Protein AF-R7UNN0-F1 (afdb_monomer_lite)

InterPro domains:
  IPR010285 DNA helicase Pif1-like, DEAD-box helicase domain [PF05970] (5-69)
  IPR027417 P-loop containing nucleoside triphosphate hydrolase [G3DSA:3.40.50.300] (2-69)
  IPR027417 P-loop containing nucleoside triphosphate hydrolase [SSF52540] (5-67)

Organism: Capitella teleta (NCBI:txid283909)

Structure (mmCIF, N/CA/C/O backbone):
data_AF-R7UNN0-F1
#
_entry.id   AF-R7UNN0-F1
#
loop_
_atom_site.group_PDB
_atom_site.id
_atom_site.type_symbol
_atom_site.label_atom_id
_atom_site.label_alt_id
_atom_site.label_comp_id
_atom_site.label_asym_id
_atom_site.label_entity_id
_atom_site.label_seq_id
_at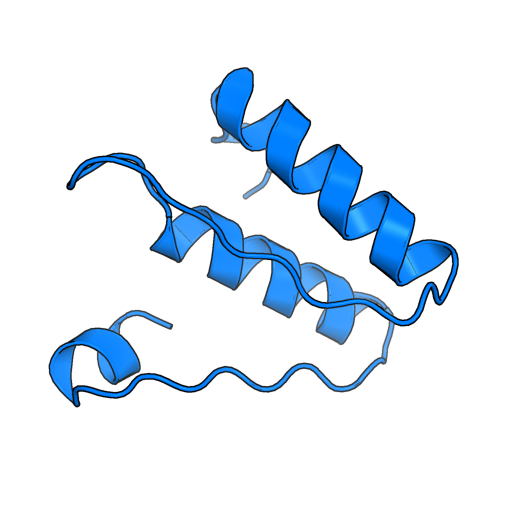om_site.pdbx_PDB_ins_code
_atom_site.Cartn_x
_atom_site.Cartn_y
_atom_site.Cartn_z
_atom_site.occupancy
_atom_site.B_iso_or_equiv
_atom_site.auth_seq_id
_atom_site.auth_comp_id
_atom_site.auth_asym_id
_atom_site.auth_atom_id
_atom_site.pdbx_PDB_model_num
ATOM 1 N N . ASN A 1 1 ? 10.775 -4.884 6.471 1.00 68.56 1 ASN A N 1
ATOM 2 C CA . ASN A 1 1 ? 11.097 -4.220 5.186 1.00 68.56 1 ASN A CA 1
ATOM 3 C C . ASN A 1 1 ? 11.290 -2.711 5.289 1.00 68.56 1 ASN A C 1
ATOM 5 O O . ASN A 1 1 ? 12.078 -2.186 4.516 1.00 68.56 1 ASN A O 1
ATOM 9 N N . GLU A 1 2 ? 10.699 -2.028 6.274 1.00 72.69 2 GLU A N 1
ATOM 10 C CA . GLU A 1 2 ? 10.811 -0.565 6.462 1.00 72.69 2 GLU A CA 1
ATOM 11 C C . GLU A 1 2 ? 12.254 -0.019 6.519 1.00 72.69 2 GLU A C 1
ATOM 13 O O . GLU A 1 2 ? 12.533 1.072 6.034 1.00 72.69 2 GLU A O 1
ATOM 18 N N . ARG A 1 3 ? 13.220 -0.804 7.022 1.00 77.19 3 ARG A N 1
ATOM 19 C CA . ARG A 1 3 ? 14.644 -0.410 7.076 1.00 77.19 3 ARG A CA 1
ATOM 20 C C . ARG A 1 3 ? 15.302 -0.194 5.702 1.00 77.19 3 ARG A C 1
ATOM 22 O O . ARG A 1 3 ? 16.380 0.383 5.655 1.00 77.19 3 ARG A O 1
ATOM 29 N N . LYS A 1 4 ? 14.691 -0.667 4.607 1.00 88.19 4 LYS A N 1
ATOM 30 C CA . LYS A 1 4 ? 15.208 -0.505 3.233 1.00 88.19 4 LYS A CA 1
ATOM 31 C C . LYS A 1 4 ? 14.788 0.816 2.575 1.00 88.19 4 LYS A C 1
ATOM 33 O O . LYS A 1 4 ? 15.230 1.099 1.468 1.00 88.19 4 LYS A O 1
ATOM 38 N N . MET A 1 5 ? 13.923 1.598 3.221 1.00 93.06 5 MET A N 1
ATOM 39 C CA . MET A 1 5 ? 13.416 2.851 2.667 1.00 93.06 5 MET A CA 1
ATOM 40 C C . MET A 1 5 ? 14.478 3.947 2.699 1.00 93.06 5 MET A C 1
ATOM 42 O O . MET A 1 5 ? 15.173 4.120 3.703 1.00 93.06 5 MET A O 1
ATOM 46 N N . VAL A 1 6 ? 14.542 4.737 1.630 1.00 94.12 6 VAL A N 1
ATOM 47 C CA . VAL A 1 6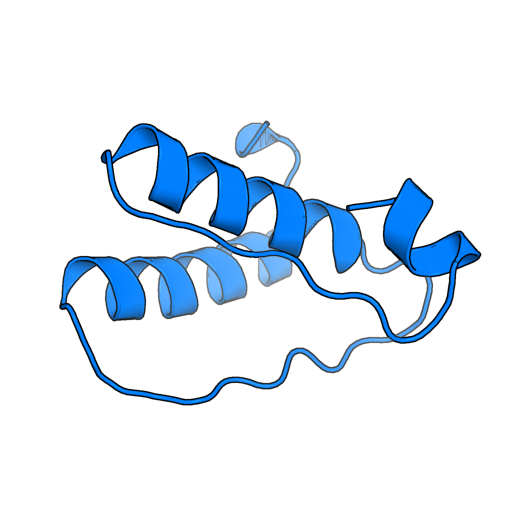 ? 15.286 6.006 1.633 1.00 94.12 6 VAL A CA 1
ATOM 48 C C . VAL A 1 6 ? 14.492 7.091 2.364 1.00 94.12 6 VAL A C 1
ATOM 50 O O . VAL A 1 6 ? 13.286 6.956 2.576 1.00 94.12 6 VAL A O 1
ATOM 53 N N . GLU A 1 7 ? 15.152 8.185 2.741 1.00 93.62 7 GLU A N 1
ATOM 54 C CA . GLU A 1 7 ? 14.544 9.243 3.562 1.00 93.62 7 GLU A CA 1
ATOM 55 C C . GLU A 1 7 ? 13.265 9.841 2.959 1.00 93.62 7 GLU A C 1
ATOM 57 O O . GLU A 1 7 ? 12.297 10.085 3.676 1.00 93.62 7 GLU A O 1
ATOM 62 N N . GLU A 1 8 ? 13.203 10.019 1.640 1.00 91.88 8 GLU A N 1
ATOM 63 C CA . GLU A 1 8 ? 11.991 10.518 0.979 1.00 91.88 8 GLU A CA 1
ATOM 64 C C . GLU A 1 8 ? 10.819 9.538 1.091 1.00 91.88 8 GLU A C 1
ATOM 66 O O . GLU A 1 8 ? 9.704 9.934 1.431 1.00 91.88 8 GLU A O 1
ATOM 71 N N . GLN A 1 9 ? 11.076 8.243 0.897 1.00 94.44 9 GLN A N 1
ATOM 72 C CA . GLN A 1 9 ? 10.056 7.210 1.053 1.00 94.44 9 GLN A CA 1
ATOM 73 C C . GLN A 1 9 ? 9.569 7.140 2.506 1.00 94.44 9 GLN A C 1
ATOM 75 O O . GLN A 1 9 ? 8.369 7.008 2.736 1.00 94.44 9 GLN A O 1
ATOM 80 N N . LYS A 1 10 ? 10.471 7.273 3.492 1.00 95.00 10 LYS A N 1
ATOM 81 C CA . LYS A 1 10 ? 10.106 7.314 4.921 1.00 95.00 10 LYS A CA 1
ATOM 82 C C . LYS A 1 10 ? 9.153 8.464 5.227 1.00 95.00 10 LYS A C 1
ATOM 84 O O . LYS A 1 10 ? 8.167 8.254 5.928 1.00 95.00 1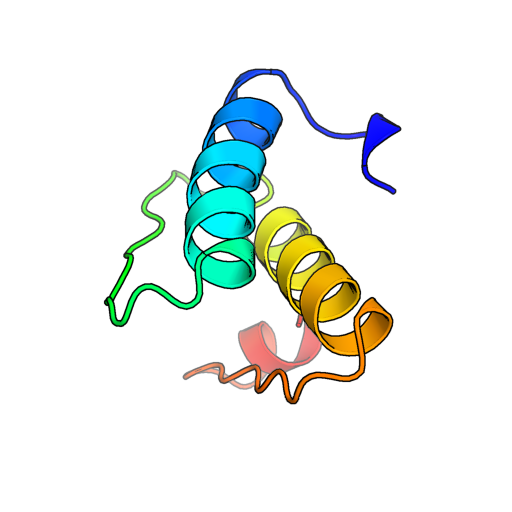0 LYS A O 1
ATOM 89 N N . LYS A 1 11 ? 9.407 9.655 4.672 1.00 94.00 11 LYS A N 1
ATOM 90 C CA . LYS A 1 11 ? 8.520 10.819 4.833 1.00 94.00 11 LYS A CA 1
ATOM 91 C C . LYS A 1 11 ? 7.126 10.536 4.278 1.00 94.00 11 LYS A C 1
ATOM 93 O O . LYS A 1 11 ? 6.144 10.735 4.988 1.00 94.00 11 LYS A O 1
ATOM 98 N N . VAL A 1 12 ? 7.035 10.022 3.050 1.00 94.19 12 VAL A N 1
ATOM 99 C CA . VAL A 1 12 ? 5.748 9.683 2.415 1.00 94.19 12 VAL A CA 1
ATOM 100 C C . VAL A 1 12 ? 4.997 8.621 3.220 1.00 94.19 12 VAL A C 1
ATOM 102 O O . VAL A 1 12 ? 3.820 8.796 3.531 1.00 94.19 12 VAL A O 1
ATOM 105 N N . TYR A 1 13 ? 5.682 7.548 3.613 1.00 94.62 13 TYR A N 1
ATOM 106 C CA . TYR A 1 13 ? 5.093 6.482 4.420 1.00 94.62 13 TYR A CA 1
ATOM 107 C C . TYR A 1 13 ? 4.577 6.991 5.762 1.00 94.62 13 TYR A C 1
ATOM 109 O O . TYR A 1 13 ? 3.473 6.626 6.153 1.00 94.62 13 TYR A O 1
ATOM 117 N N . ALA A 1 14 ? 5.329 7.857 6.446 1.00 94.50 14 ALA A N 1
ATOM 118 C CA . ALA A 1 14 ? 4.912 8.435 7.718 1.00 94.50 14 ALA A CA 1
ATOM 119 C C . ALA A 1 14 ? 3.657 9.306 7.565 1.00 94.50 14 ALA A C 1
ATOM 121 O O . ALA A 1 14 ? 2.739 9.193 8.374 1.00 94.50 14 ALA A O 1
ATOM 122 N N . ILE A 1 15 ? 3.584 10.129 6.512 1.00 94.19 15 ILE A N 1
ATOM 123 C CA . ILE A 1 15 ? 2.415 10.977 6.229 1.00 94.19 15 ILE A CA 1
ATOM 124 C C . ILE A 1 15 ? 1.164 10.115 6.016 1.00 94.19 15 ILE A C 1
ATOM 126 O O . ILE A 1 15 ? 0.131 10.356 6.644 1.00 94.19 15 ILE A O 1
ATOM 130 N N . ILE A 1 16 ? 1.256 9.091 5.162 1.00 94.06 16 ILE A N 1
ATOM 131 C CA . ILE A 1 16 ? 0.107 8.239 4.832 1.00 94.06 16 ILE A CA 1
ATOM 132 C C . ILE A 1 16 ? -0.267 7.347 6.022 1.00 94.06 16 ILE A C 1
ATOM 134 O O . ILE A 1 16 ? -1.442 7.267 6.372 1.00 94.06 16 ILE A O 1
ATOM 138 N N . SER A 1 17 ? 0.714 6.739 6.696 1.00 93.50 17 SER A N 1
ATOM 139 C CA . SER A 1 17 ? 0.479 5.905 7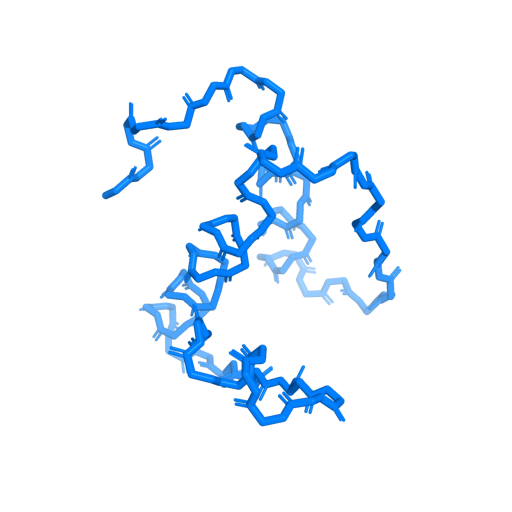.883 1.00 93.50 17 SER A CA 1
ATOM 140 C C . SER A 1 17 ? -0.202 6.694 8.995 1.00 93.50 17 SER A C 1
ATOM 142 O O . SER A 1 17 ? -1.184 6.226 9.560 1.00 93.50 17 SER A O 1
ATOM 144 N N . ASN A 1 18 ? 0.238 7.930 9.252 1.00 94.12 18 ASN A N 1
ATOM 145 C CA . ASN A 1 18 ? -0.413 8.803 10.224 1.00 94.12 18 ASN A CA 1
ATOM 146 C C . ASN A 1 18 ? -1.866 9.111 9.819 1.00 94.12 18 ASN A C 1
ATOM 148 O O . ASN A 1 18 ? -2.755 9.105 10.667 1.00 94.12 18 ASN A O 1
ATOM 152 N N . SER A 1 19 ? -2.134 9.342 8.530 1.00 93.19 19 SER A N 1
ATOM 153 C CA . SER A 1 19 ? -3.501 9.544 8.037 1.00 93.19 19 SER A CA 1
ATOM 154 C C . SER A 1 19 ? -4.394 8.321 8.283 1.00 93.19 19 SER A C 1
ATOM 156 O O . SER A 1 19 ? -5.537 8.483 8.714 1.00 93.19 19 SER A O 1
ATOM 158 N N . ILE A 1 20 ? -3.865 7.115 8.049 1.00 91.12 20 ILE A N 1
ATOM 159 C CA . ILE A 1 20 ? -4.554 5.836 8.280 1.00 91.12 20 ILE A CA 1
ATOM 160 C C . ILE A 1 20 ? -4.837 5.639 9.774 1.00 91.12 20 ILE A C 1
ATOM 162 O O . ILE A 1 20 ? -5.979 5.393 10.154 1.00 91.12 20 ILE A O 1
ATOM 166 N N . GLU A 1 21 ? -3.825 5.796 10.630 1.00 91.50 21 GLU A N 1
ATOM 167 C CA . GLU A 1 21 ? -3.942 5.592 12.083 1.00 91.50 21 GLU A CA 1
ATOM 168 C C . GLU A 1 21 ? -4.941 6.565 12.723 1.00 91.50 21 GLU A C 1
ATOM 170 O O . GLU A 1 21 ? -5.701 6.190 13.614 1.00 91.50 21 GLU A O 1
ATOM 175 N N . ASN A 1 22 ? -5.009 7.797 12.213 1.00 92.81 22 ASN A N 1
ATOM 176 C CA . ASN A 1 22 ? -5.982 8.798 12.650 1.00 92.81 22 ASN A CA 1
ATOM 177 C C . ASN A 1 22 ? -7.346 8.680 11.946 1.00 92.81 22 ASN A C 1
ATOM 179 O O . ASN A 1 22 ? -8.179 9.575 12.096 1.00 92.81 22 ASN A O 1
ATOM 183 N N . LYS A 1 23 ? -7.578 7.612 11.166 1.00 89.38 23 LYS A N 1
ATOM 184 C CA . LYS A 1 23 ? -8.825 7.338 10.428 1.00 89.38 23 LYS A CA 1
ATOM 185 C C . LYS A 1 23 ? -9.319 8.535 9.612 1.00 89.38 23 LYS A C 1
ATOM 187 O O . LYS A 1 23 ? -10.522 8.772 9.488 1.00 89.38 23 LYS A O 1
ATOM 192 N N . LYS A 1 24 ? -8.390 9.316 9.058 1.00 92.12 24 LYS A N 1
ATOM 193 C CA . LYS A 1 24 ? -8.737 10.456 8.213 1.00 92.12 24 LYS A CA 1
ATOM 194 C C . LYS A 1 24 ? -9.256 9.931 6.881 1.00 92.12 24 LYS A C 1
ATOM 196 O O . LYS A 1 24 ? -8.557 9.200 6.183 1.00 92.12 24 LYS A O 1
ATOM 201 N N . VAL A 1 25 ? -10.472 10.330 6.521 1.00 83.12 25 VAL A N 1
ATOM 202 C CA . VAL A 1 25 ? -11.014 10.088 5.182 1.00 83.12 25 VAL A CA 1
ATOM 203 C C . VAL A 1 25 ? -10.264 10.983 4.202 1.00 83.12 25 VAL A C 1
ATOM 205 O O . VAL A 1 25 ? -10.191 12.196 4.398 1.00 83.12 25 VAL A O 1
ATOM 208 N N . GLY A 1 26 ? -9.695 10.399 3.152 1.00 86.88 26 GLY A N 1
ATOM 209 C CA . GLY A 1 26 ? -8.935 11.157 2.170 1.00 86.88 26 GLY A CA 1
ATOM 210 C C . GLY A 1 26 ? -8.550 10.333 0.952 1.00 86.88 26 GLY A C 1
ATOM 211 O O . GLY A 1 26 ? -8.619 9.106 0.956 1.00 86.88 26 GLY A O 1
ATOM 212 N N . LEU A 1 27 ? -8.133 11.043 -0.090 1.00 90.38 27 LEU A N 1
ATOM 213 C CA . LEU A 1 27 ? -7.552 10.484 -1.302 1.00 90.38 27 LEU A CA 1
ATOM 214 C C . L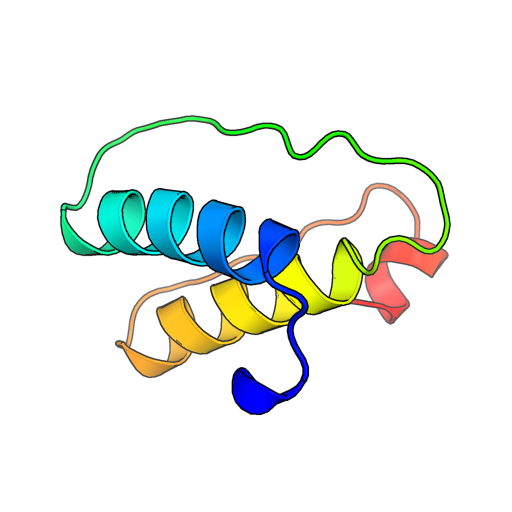EU A 1 27 ? -6.132 11.031 -1.434 1.00 90.38 27 LEU A C 1
ATOM 216 O O . LEU A 1 27 ? -5.898 12.221 -1.230 1.00 90.38 27 LEU A O 1
ATOM 220 N N . SER A 1 28 ? -5.177 10.164 -1.751 1.00 88.06 28 SER A N 1
ATOM 221 C CA . SER A 1 28 ? -3.780 10.545 -1.954 1.00 88.06 28 SER A CA 1
ATOM 222 C C . SER A 1 28 ? -3.288 10.008 -3.288 1.00 88.06 28 SER A C 1
ATOM 224 O O . SER A 1 28 ? -3.591 8.875 -3.654 1.00 88.06 28 SER A O 1
ATOM 226 N N . PHE A 1 29 ? -2.504 10.819 -3.992 1.00 90.62 29 PHE A N 1
ATOM 227 C CA . PHE A 1 29 ? -1.839 10.437 -5.231 1.00 90.62 29 PHE A CA 1
ATOM 228 C C . PHE A 1 29 ? -0.333 10.394 -4.989 1.00 90.62 29 PHE A C 1
ATOM 230 O O . PHE A 1 29 ? 0.242 11.360 -4.489 1.00 90.62 29 PHE A O 1
ATOM 237 N N . LEU A 1 30 ? 0.298 9.271 -5.332 1.00 90.94 30 LEU A N 1
ATOM 238 C CA . LEU A 1 30 ? 1.749 9.119 -5.285 1.00 90.94 30 LEU A CA 1
ATOM 239 C C . LEU A 1 30 ? 2.310 9.262 -6.699 1.00 90.94 30 LEU A C 1
ATOM 241 O O . LEU A 1 30 ? 2.324 8.296 -7.463 1.00 90.94 30 LEU A O 1
ATOM 245 N N . ASP A 1 31 ? 2.779 10.462 -7.026 1.00 91.62 31 ASP A N 1
ATOM 246 C CA . ASP A 1 31 ? 3.511 10.712 -8.263 1.00 91.62 31 ASP A CA 1
ATOM 247 C C . ASP A 1 31 ? 5.019 10.630 -8.016 1.00 91.62 31 ASP A C 1
ATOM 249 O O . ASP A 1 31 ? 5.547 11.206 -7.065 1.00 91.62 31 ASP A O 1
ATOM 253 N N . ALA A 1 32 ? 5.709 9.865 -8.856 1.00 91.38 32 ALA A N 1
ATOM 254 C CA . ALA A 1 32 ? 7.161 9.773 -8.833 1.00 91.38 32 ALA A CA 1
ATOM 255 C C . ALA A 1 32 ? 7.675 9.231 -10.175 1.00 91.38 32 ALA A C 1
ATOM 257 O O . ALA A 1 32 ? 6.966 8.470 -10.843 1.00 91.38 32 ALA A O 1
ATOM 258 N N . PRO A 1 33 ? 8.937 9.489 -10.544 1.00 92.38 33 PRO A N 1
ATOM 259 C CA . PRO A 1 33 ? 9.575 8.861 -11.701 1.00 92.38 33 PRO A CA 1
ATOM 260 C C . PRO A 1 33 ? 9.589 7.323 -11.647 1.00 92.38 33 PRO A C 1
ATOM 262 O O . PRO A 1 33 ? 9.412 6.705 -10.590 1.00 92.38 33 PRO A O 1
ATOM 265 N N . GLY A 1 34 ? 9.811 6.670 -12.790 1.00 91.94 34 GLY A N 1
ATOM 266 C CA . GLY A 1 34 ? 10.077 5.227 -12.842 1.00 91.94 34 GLY A CA 1
ATOM 267 C C . GLY A 1 34 ? 11.289 4.838 -11.981 1.00 91.94 34 GLY A C 1
ATOM 268 O O . GLY A 1 34 ? 12.211 5.628 -11.816 1.00 91.94 34 GLY A O 1
ATOM 269 N N . GLY A 1 35 ? 11.279 3.639 -11.390 1.00 89.50 35 GLY A N 1
ATOM 270 C CA . GLY A 1 35 ? 12.408 3.137 -10.585 1.00 89.50 35 GLY A CA 1
ATOM 271 C C . GLY A 1 35 ? 12.515 3.678 -9.150 1.00 89.50 35 GLY A C 1
ATOM 272 O O . GLY A 1 35 ? 13.377 3.242 -8.400 1.00 89.50 35 GLY A O 1
ATOM 273 N N . THR A 1 36 ? 11.610 4.559 -8.716 1.00 90.94 36 THR A N 1
ATOM 274 C CA . THR A 1 36 ? 11.631 5.185 -7.371 1.00 90.94 36 THR A CA 1
ATOM 275 C C . THR A 1 36 ? 11.023 4.335 -6.249 1.00 90.94 36 THR A C 1
ATOM 277 O O . THR A 1 36 ? 10.851 4.802 -5.124 1.00 90.94 36 THR A O 1
ATOM 280 N N . GLY A 1 37 ? 10.668 3.078 -6.528 1.00 90.94 37 GLY A N 1
ATOM 281 C CA . GLY A 1 37 ? 10.134 2.163 -5.515 1.00 90.94 37 GLY A CA 1
ATOM 282 C C . GLY A 1 37 ? 8.694 2.452 -5.073 1.00 90.94 37 GLY A C 1
ATOM 283 O O . GLY A 1 37 ? 8.318 2.066 -3.972 1.00 90.94 37 GLY A O 1
ATOM 284 N N . LYS A 1 38 ? 7.864 3.090 -5.912 1.00 91.19 38 LYS A N 1
ATOM 285 C CA . LYS A 1 38 ? 6.430 3.308 -5.620 1.00 91.19 38 LYS A CA 1
ATOM 286 C C . LYS A 1 38 ? 5.701 2.022 -5.219 1.00 91.19 38 LYS A C 1
ATOM 288 O O . LYS A 1 38 ? 4.991 2.009 -4.224 1.00 91.19 38 LYS A O 1
ATOM 293 N N . THR A 1 39 ? 5.925 0.934 -5.955 1.00 92.19 39 THR A N 1
ATOM 294 C CA . THR A 1 39 ? 5.349 -0.383 -5.646 1.00 92.19 39 THR A CA 1
ATOM 295 C C . THR A 1 39 ? 5.758 -0.870 -4.259 1.00 92.19 39 THR A C 1
ATOM 297 O O . THR A 1 39 ? 4.915 -1.298 -3.485 1.00 92.19 39 THR A O 1
ATOM 300 N N . PHE A 1 40 ? 7.039 -0.732 -3.915 1.00 92.50 40 PHE A N 1
ATOM 301 C CA . PHE A 1 40 ? 7.555 -1.113 -2.602 1.00 92.50 40 PHE A CA 1
ATOM 302 C C . PHE A 1 40 ? 6.900 -0.309 -1.467 1.00 92.50 40 PHE A C 1
ATOM 304 O O . PHE A 1 40 ? 6.563 -0.868 -0.427 1.00 92.50 40 PHE A O 1
ATOM 311 N N . LEU A 1 41 ? 6.675 0.992 -1.678 1.00 93.44 41 LEU A N 1
ATOM 312 C CA . LEU A 1 41 ? 5.940 1.840 -0.739 1.00 93.44 41 LEU A CA 1
ATOM 313 C C . LEU A 1 41 ? 4.483 1.394 -0.558 1.00 93.44 41 LEU A C 1
ATOM 315 O O . LEU A 1 41 ? 4.001 1.339 0.572 1.00 93.44 41 LEU A O 1
ATOM 319 N N . LEU A 1 42 ? 3.791 1.080 -1.656 1.00 93.31 42 LEU A N 1
ATOM 320 C CA . LEU A 1 42 ? 2.403 0.618 -1.623 1.00 93.31 42 LEU A CA 1
ATOM 321 C C . LEU A 1 42 ? 2.278 -0.728 -0.899 1.00 93.31 42 LEU A C 1
ATOM 323 O O . LEU A 1 42 ? 1.422 -0.858 -0.030 1.00 93.31 42 LEU A O 1
ATOM 327 N N . ASP A 1 43 ? 3.163 -1.686 -1.182 1.00 94.00 43 ASP A N 1
ATOM 328 C CA . ASP A 1 43 ? 3.19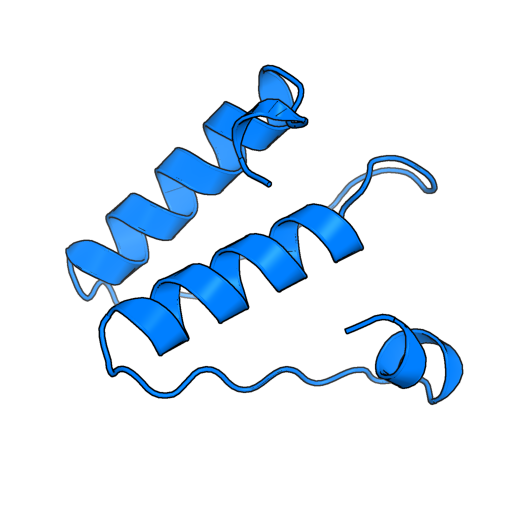5 -2.994 -0.511 1.00 94.00 43 ASP A CA 1
ATOM 329 C C . ASP A 1 43 ? 3.413 -2.862 1.008 1.00 94.00 43 ASP A C 1
ATOM 331 O O . ASP A 1 43 ? 2.718 -3.481 1.818 1.00 94.00 43 ASP A O 1
ATOM 335 N N . LEU A 1 44 ? 4.316 -1.968 1.424 1.00 94.69 44 LEU A N 1
ATOM 336 C CA . LEU A 1 44 ? 4.538 -1.650 2.836 1.00 94.69 44 LEU A CA 1
ATOM 337 C C . LEU A 1 44 ? 3.292 -1.068 3.514 1.00 94.69 44 LEU A C 1
ATOM 339 O O . LEU A 1 44 ? 2.942 -1.496 4.613 1.00 94.69 44 LEU A O 1
ATOM 343 N N . LEU A 1 45 ? 2.611 -0.118 2.869 1.00 94.25 45 LEU A N 1
ATOM 344 C CA . LEU A 1 45 ? 1.382 0.480 3.399 1.00 94.25 45 LEU A CA 1
ATOM 345 C C . LEU A 1 45 ? 0.257 -0.554 3.506 1.00 94.25 45 LEU A C 1
ATOM 347 O O . LEU A 1 45 ? -0.396 -0.645 4.544 1.00 94.25 45 LEU A O 1
ATOM 351 N N . LEU A 1 46 ? 0.062 -1.373 2.470 1.00 94.69 46 LEU A N 1
ATOM 352 C CA . LEU A 1 46 ? -0.914 -2.465 2.475 1.00 94.69 46 LEU A CA 1
ATOM 353 C C . LEU A 1 46 ? -0.621 -3.457 3.604 1.00 94.69 46 LEU A C 1
ATOM 355 O O . LEU A 1 46 ? -1.524 -3.834 4.351 1.00 94.69 46 LEU A O 1
ATOM 359 N N . SER A 1 47 ? 0.647 -3.840 3.760 1.00 94.25 47 SER A N 1
ATOM 360 C CA . SER A 1 47 ? 1.107 -4.722 4.831 1.00 94.25 47 SER A CA 1
ATOM 361 C C . SER A 1 47 ? 0.845 -4.124 6.212 1.00 94.25 47 SER A C 1
ATOM 363 O O . SER A 1 47 ? 0.371 -4.832 7.094 1.00 94.25 47 SER A O 1
ATOM 365 N N . LYS A 1 48 ? 1.092 -2.823 6.404 1.00 93.06 48 LYS A N 1
ATOM 366 C CA . LYS A 1 48 ? 0.836 -2.113 7.665 1.00 93.06 48 LYS A CA 1
ATOM 367 C C . LYS A 1 48 ? -0.652 -2.081 8.019 1.00 93.06 48 LYS A C 1
ATOM 369 O O . LYS A 1 48 ? -1.001 -2.373 9.160 1.00 93.06 48 LYS A O 1
ATOM 374 N N . VAL A 1 49 ? -1.523 -1.781 7.054 1.00 94.38 49 VAL A N 1
ATOM 375 C CA . VAL A 1 49 ? -2.986 -1.796 7.249 1.00 94.38 49 VAL A CA 1
ATOM 376 C C . VAL A 1 49 ? -3.456 -3.201 7.637 1.00 94.38 49 VAL A C 1
ATOM 378 O O . VAL A 1 49 ? -4.125 -3.367 8.653 1.00 94.38 49 VAL A O 1
ATOM 381 N N . ARG A 1 50 ? -3.029 -4.231 6.893 1.00 95.31 50 ARG A N 1
ATOM 382 C CA . ARG A 1 50 ? -3.379 -5.634 7.185 1.00 95.31 50 ARG A CA 1
ATOM 383 C C . ARG A 1 50 ? -2.836 -6.101 8.534 1.00 95.31 50 ARG A C 1
ATOM 385 O O . ARG A 1 50 ? -3.524 -6.816 9.252 1.00 95.31 50 ARG A O 1
ATOM 392 N N . TYR A 1 51 ? -1.623 -5.682 8.896 1.00 93.69 51 TYR A N 1
ATOM 393 C CA . TYR A 1 51 ? -1.016 -5.979 10.194 1.00 93.69 51 TYR A CA 1
ATOM 394 C C . TYR A 1 51 ? -1.830 -5.401 11.359 1.00 93.69 51 TYR A C 1
ATOM 396 O O . TYR A 1 51 ? -1.957 -6.042 12.397 1.00 93.69 51 TYR A O 1
ATOM 404 N N . ASN A 1 52 ? -2.423 -4.220 11.177 1.00 92.62 52 ASN A N 1
ATOM 405 C CA . ASN A 1 52 ? -3.305 -3.606 12.168 1.00 92.62 52 ASN A CA 1
ATOM 406 C C . ASN A 1 52 ? -4.697 -4.282 12.248 1.00 92.62 52 ASN A C 1
ATOM 408 O O . ASN A 1 52 ? -5.505 -3.893 13.087 1.00 92.62 52 ASN A O 1
ATOM 412 N N . GLY A 1 53 ? -4.981 -5.287 11.409 1.00 94.12 53 GLY A N 1
ATOM 413 C CA . GLY A 1 53 ? -6.270 -5.986 11.351 1.00 94.12 53 GLY A CA 1
ATOM 414 C C . GLY A 1 53 ? -7.318 -5.315 10.459 1.00 94.12 53 GLY A C 1
ATOM 415 O O . GLY A 1 53 ? -8.453 -5.786 10.396 1.00 94.12 53 GLY A O 1
ATOM 416 N N . ASP A 1 54 ? -6.948 -4.244 9.755 1.00 93.56 54 ASP A N 1
ATOM 417 C CA . ASP A 1 54 ? -7.825 -3.520 8.839 1.00 93.56 54 ASP A CA 1
ATOM 418 C C . ASP A 1 54 ? -7.803 -4.132 7.423 1.00 93.56 54 ASP A C 1
ATOM 420 O O . ASP A 1 54 ? -6.898 -4.879 7.034 1.00 93.56 54 ASP A O 1
ATOM 424 N N . ILE A 1 55 ? -8.803 -3.789 6.607 1.00 93.12 55 ILE A N 1
ATOM 425 C CA . ILE A 1 55 ? -8.914 -4.277 5.227 1.00 93.12 55 ILE A CA 1
ATOM 426 C C . ILE A 1 55 ? -8.135 -3.356 4.281 1.00 93.12 55 ILE A C 1
ATOM 428 O O . ILE A 1 55 ? -8.445 -2.173 4.157 1.00 93.12 55 ILE A O 1
ATOM 432 N N . ALA A 1 56 ? -7.166 -3.924 3.556 1.00 94.56 56 ALA A N 1
ATOM 433 C CA . ALA A 1 56 ? -6.382 -3.222 2.539 1.00 94.56 56 ALA A CA 1
ATOM 434 C C . ALA A 1 56 ? -6.545 -3.874 1.156 1.00 94.56 56 ALA A C 1
ATOM 436 O O . ALA A 1 56 ? -6.133 -5.025 0.951 1.00 94.56 56 ALA A O 1
ATOM 437 N N . LEU A 1 57 ? -7.109 -3.124 0.205 1.00 93.12 57 LEU A N 1
ATOM 438 C CA . LEU A 1 57 ? -7.338 -3.551 -1.178 1.00 93.12 57 LEU A CA 1
ATOM 439 C C . LEU A 1 57 ? -6.335 -2.876 -2.117 1.00 93.12 57 LEU A C 1
ATOM 441 O O . LEU A 1 57 ? -6.230 -1.652 -2.146 1.00 93.12 57 LEU A O 1
ATOM 445 N N . ALA A 1 58 ? -5.625 -3.685 -2.900 1.00 92.94 58 ALA A N 1
ATOM 446 C CA . ALA A 1 58 ? -4.732 -3.218 -3.951 1.00 92.94 58 ALA A CA 1
ATOM 447 C C . ALA A 1 58 ? -5.412 -3.409 -5.307 1.00 92.94 58 ALA A C 1
ATOM 449 O O . ALA A 1 58 ? -5.926 -4.489 -5.593 1.00 92.94 58 ALA A O 1
ATOM 450 N N . VAL A 1 59 ? -5.421 -2.367 -6.138 1.00 90.94 59 VAL A N 1
ATOM 451 C CA . VAL A 1 59 ? -5.992 -2.418 -7.488 1.00 90.94 59 VAL A CA 1
ATOM 452 C C . VAL A 1 59 ? -4.969 -1.871 -8.468 1.00 90.94 59 VAL A C 1
ATOM 454 O O . VAL A 1 59 ? -4.412 -0.794 -8.267 1.00 90.94 59 VAL A O 1
ATOM 457 N N . ALA A 1 60 ? -4.752 -2.609 -9.548 1.00 90.38 60 ALA A N 1
ATOM 458 C CA . ALA A 1 60 ? -3.930 -2.190 -10.667 1.00 90.38 60 ALA A CA 1
ATOM 459 C C . ALA A 1 60 ? -4.779 -2.152 -11.937 1.00 90.38 60 ALA A C 1
ATOM 461 O O . ALA A 1 60 ? -5.552 -3.068 -12.203 1.00 90.38 60 ALA A O 1
ATOM 462 N N . SER A 1 61 ? -4.611 -1.108 -12.747 1.00 88.94 61 SER A N 1
ATOM 463 C CA . SER A 1 61 ? -5.306 -0.975 -14.035 1.00 88.94 61 SER A CA 1
ATOM 464 C C . SER A 1 61 ? -4.723 -1.868 -15.140 1.00 88.94 61 SER A C 1
ATOM 466 O O . SER A 1 61 ? -5.364 -2.068 -16.166 1.00 88.94 61 SER A O 1
ATOM 468 N N . SER A 1 62 ? -3.517 -2.413 -14.942 1.00 89.38 62 SER A N 1
ATOM 469 C CA . SER A 1 62 ? -2.825 -3.312 -15.873 1.00 89.38 62 SER A CA 1
ATOM 470 C C . SER A 1 62 ? -2.455 -4.619 -15.179 1.00 89.38 62 SER A C 1
ATOM 472 O O . SER A 1 62 ? -2.016 -4.606 -14.029 1.00 89.38 62 SER A O 1
ATOM 474 N N . GLY A 1 63 ? -2.556 -5.741 -15.900 1.00 85.19 63 GLY A N 1
ATOM 475 C CA . GLY A 1 63 ? -2.192 -7.062 -15.378 1.00 85.19 63 GLY A CA 1
ATOM 476 C C . GLY A 1 63 ? -0.733 -7.152 -14.915 1.00 85.19 63 GLY A C 1
ATOM 477 O O . GLY A 1 63 ? -0.456 -7.764 -13.891 1.00 85.19 63 GLY A O 1
ATOM 478 N N . ILE A 1 64 ? 0.192 -6.466 -15.596 1.00 82.94 64 ILE A N 1
ATOM 479 C CA . ILE A 1 64 ? 1.614 -6.435 -15.201 1.00 82.94 64 ILE A CA 1
ATOM 480 C C . ILE A 1 64 ? 1.792 -5.678 -13.878 1.00 82.94 64 ILE A C 1
ATOM 482 O O . ILE A 1 64 ? 2.571 -6.076 -13.017 1.00 82.94 64 ILE A O 1
ATOM 486 N N . ALA A 1 65 ? 1.044 -4.592 -13.683 1.00 81.94 65 ALA A N 1
ATOM 487 C CA . ALA A 1 65 ? 1.071 -3.866 -12.419 1.00 81.94 65 ALA A CA 1
ATOM 488 C C . ALA A 1 65 ? 0.412 -4.675 -11.288 1.00 81.94 65 ALA A C 1
ATOM 490 O O . ALA A 1 65 ? 0.885 -4.615 -10.158 1.00 81.94 65 ALA A O 1
ATOM 491 N N . ALA A 1 66 ? -0.616 -5.476 -11.597 1.00 83.38 66 ALA A N 1
ATOM 492 C CA . ALA A 1 66 ? -1.262 -6.359 -10.627 1.00 83.38 66 ALA A CA 1
ATOM 493 C C . ALA A 1 66 ? -0.306 -7.433 -10.094 1.00 83.38 66 ALA A C 1
ATOM 495 O O . ALA A 1 66 ? -0.371 -7.761 -8.921 1.00 83.38 66 ALA A O 1
ATOM 496 N N . THR A 1 67 ? 0.615 -7.942 -10.920 1.00 82.75 67 THR A N 1
ATOM 497 C CA . THR A 1 67 ? 1.613 -8.933 -10.470 1.00 82.75 67 THR A CA 1
ATOM 498 C C . THR A 1 67 ? 2.687 -8.377 -9.535 1.00 82.75 67 THR A C 1
ATOM 500 O O . THR A 1 67 ? 3.447 -9.150 -8.961 1.00 82.75 67 THR A O 1
ATOM 503 N N . LEU A 1 68 ? 2.795 -7.053 -9.410 1.00 80.25 68 LEU A N 1
ATOM 504 C CA . LEU A 1 68 ? 3.820 -6.393 -8.601 1.00 80.25 68 LEU A CA 1
ATOM 505 C C . LEU A 1 68 ? 3.302 -5.929 -7.227 1.00 80.25 68 LEU A C 1
ATOM 507 O O . LEU A 1 68 ? 4.121 -5.505 -6.412 1.00 80.25 68 LEU A O 1
ATOM 511 N N . LEU A 1 69 ? 1.984 -5.961 -6.998 1.00 77.75 69 LEU A N 1
ATOM 512 C CA . LEU A 1 69 ? 1.295 -5.523 -5.774 1.00 77.75 69 LEU A CA 1
ATOM 513 C C . LEU A 1 69 ? 0.768 -6.717 -4.972 1.00 77.75 69 LEU A C 1
ATOM 515 O O . LEU A 1 69 ? 0.634 -6.554 -3.739 1.00 77.75 69 LEU A O 1
#

Sequence (69 aa):
NERKMVEEQKKVYAIISNSIENKKVGLSFLDAPGGTGKTFLLDLLLSKVRYNGDIALAVASSGIAATLL

Secondary structure (DSSP, 8-state):
-GGG--HHHHHHHHHHHHHHHTT----------TTS-HHHHHHHHHHHHHHTT-------SSHHHHTT-

pLDDT: mean 90.43, std 5.4, range [68.56, 95.31]

Foldseek 3Di:
DVVPDDPVLVVVLVVVVVCVVVVPDDDDDDDDDPPNCPLVSLVVSQVVCVVVVHDRDDDDPDPVSVVSD

Radius of gyration: 12.17 Å; chains: 1; bounding box: 26×20×28 Å